Protein AF-A0A959NCG3-F1 (afdb_monomer_lite)

Secondary structure (DSSP, 8-state):
-PPPP--EEEEEEEEEEETTEEE-GGGT--TTSSEEE-TTSSSEEE----BS-HHHHHHHHHHHHHHHHHH-TTEEEE-BSEETTEE--EEEEESS---HHHHHHHIIIIIHHHHHHS-HHHHHHHHHHTTT-TT-EEEETTEEEE--S-B-TT-HHHHHHHHHHHHHHHHHHHHTTS-TT-

Structure (mmCIF, N/CA/C/O backbone):
data_AF-A0A959NCG3-F1
#
_entry.id   AF-A0A959NCG3-F1
#
loop_
_atom_site.group_PDB
_atom_site.id
_atom_site.type_symbol
_atom_site.label_atom_id
_atom_site.label_alt_id
_atom_site.label_comp_id
_atom_site.label_asym_id
_atom_site.label_entity_id
_atom_site.label_seq_id
_atom_site.pdbx_PDB_ins_code
_atom_site.Cartn_x
_atom_site.Cartn_y
_atom_site.Cartn_z
_atom_site.occupancy
_atom_site.B_iso_or_equiv
_atom_site.auth_seq_id
_atom_site.auth_comp_id
_atom_site.auth_asym_id
_atom_site.auth_atom_id
_atom_site.pdbx_PDB_model_num
ATOM 1 N N . MET A 1 1 ? -28.090 7.460 13.563 1.00 36.34 1 MET A N 1
ATOM 2 C CA . MET A 1 1 ? -27.467 7.570 12.225 1.00 36.34 1 MET A CA 1
ATOM 3 C C . MET A 1 1 ? -27.232 6.154 11.746 1.00 36.34 1 MET A C 1
ATOM 5 O O . MET A 1 1 ? -26.726 5.377 12.543 1.00 36.34 1 MET A O 1
ATOM 9 N N . ALA A 1 2 ? -27.642 5.792 10.527 1.00 32.56 2 ALA A N 1
ATOM 10 C CA . ALA A 1 2 ? -27.179 4.531 9.948 1.00 32.56 2 ALA A CA 1
ATOM 11 C C . ALA A 1 2 ? -25.641 4.552 9.960 1.00 32.56 2 ALA A C 1
ATOM 13 O O . ALA A 1 2 ? -25.085 5.623 9.682 1.00 32.56 2 ALA A O 1
ATOM 14 N N . PRO A 1 3 ? -24.951 3.459 10.326 1.00 46.81 3 PRO A N 1
ATOM 15 C CA . PRO A 1 3 ? -23.505 3.425 10.185 1.00 46.81 3 PRO A CA 1
ATOM 16 C C . PRO A 1 3 ? -23.195 3.765 8.727 1.00 46.81 3 PRO A C 1
ATOM 18 O O . PRO A 1 3 ? -23.752 3.156 7.812 1.00 46.81 3 PRO A O 1
ATOM 21 N N . SER A 1 4 ? -22.390 4.804 8.498 1.00 57.88 4 SER A N 1
ATOM 22 C CA . SER A 1 4 ? -21.859 5.063 7.163 1.00 57.88 4 SER A CA 1
ATOM 23 C C . SER A 1 4 ? -21.210 3.770 6.682 1.00 57.88 4 SER A C 1
ATOM 25 O O . SER A 1 4 ? -20.379 3.225 7.410 1.00 57.88 4 SER A O 1
ATOM 27 N N . LEU A 1 5 ? -21.620 3.266 5.516 1.00 83.12 5 LEU A N 1
ATOM 28 C CA . LEU A 1 5 ? -21.109 2.011 4.965 1.00 83.12 5 LEU A CA 1
ATOM 29 C C . LEU A 1 5 ? -19.573 2.026 5.006 1.00 83.12 5 LEU A C 1
ATOM 31 O O . 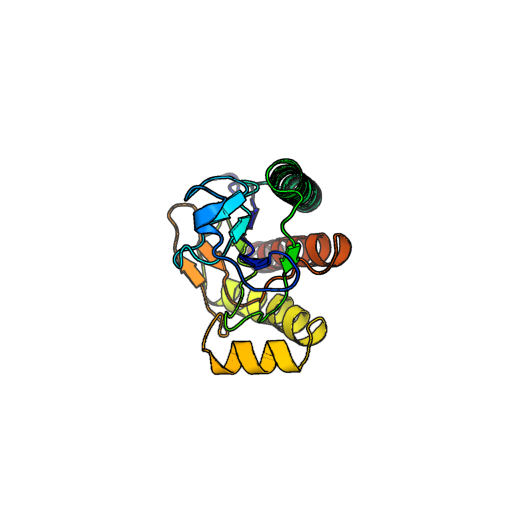LEU A 1 5 ? -18.941 2.934 4.461 1.00 83.12 5 LEU A O 1
ATOM 35 N N . LEU A 1 6 ? -18.982 1.060 5.721 1.00 93.69 6 LEU A N 1
ATOM 36 C CA . LEU A 1 6 ? -17.532 0.939 5.850 1.00 93.69 6 LEU A CA 1
ATOM 37 C C . LEU A 1 6 ? -16.946 0.621 4.476 1.00 93.69 6 LEU A C 1
ATOM 39 O O . LEU A 1 6 ? -17.142 -0.474 3.941 1.00 93.69 6 LEU A O 1
ATOM 43 N N . THR A 1 7 ? -16.191 1.571 3.939 1.00 97.19 7 THR A N 1
ATOM 44 C CA . THR A 1 7 ? -15.470 1.431 2.678 1.00 97.19 7 THR A CA 1
ATOM 45 C C . THR A 1 7 ? -13.971 1.419 2.920 1.00 97.19 7 THR A C 1
ATOM 47 O O . THR A 1 7 ? -13.450 2.081 3.824 1.00 97.19 7 THR A O 1
ATOM 50 N N . LEU A 1 8 ? -13.289 0.655 2.075 1.00 98.44 8 LEU A N 1
ATOM 51 C CA . LEU A 1 8 ? -11.847 0.635 1.949 1.00 98.44 8 LEU A CA 1
ATOM 52 C C . LEU A 1 8 ? -11.439 1.241 0.607 1.00 98.44 8 LEU A C 1
ATOM 54 O O . LEU A 1 8 ? -12.088 1.020 -0.416 1.00 98.44 8 LEU A O 1
ATOM 58 N N . GLY A 1 9 ? -10.337 1.973 0.617 1.00 98.31 9 GLY A N 1
ATOM 59 C CA . GLY A 1 9 ? -9.504 2.237 -0.549 1.00 98.31 9 GLY A CA 1
ATOM 60 C C . GLY A 1 9 ? -8.080 1.806 -0.249 1.00 98.31 9 GLY A C 1
ATOM 61 O O . GLY A 1 9 ? -7.769 1.383 0.863 1.00 98.31 9 GLY A O 1
ATOM 62 N N . CYS A 1 10 ? -7.194 1.945 -1.218 1.00 98.25 10 CYS A N 1
ATOM 63 C CA . CYS A 1 10 ? -5.772 1.742 -0.997 1.00 98.25 10 CYS A CA 1
ATOM 64 C C . CYS A 1 10 ? -4.961 2.524 -2.020 1.00 98.25 10 CYS A C 1
ATOM 66 O O . CYS A 1 10 ? -5.487 2.910 -3.066 1.00 98.25 10 CYS A O 1
ATOM 68 N N . ASP A 1 11 ? -3.695 2.703 -1.702 1.00 97.50 11 ASP A N 1
ATOM 69 C CA . ASP A 1 11 ? -2.700 3.357 -2.530 1.00 97.50 11 ASP A CA 1
ATOM 70 C C . ASP A 1 11 ? -1.340 2.632 -2.467 1.00 97.50 11 ASP A C 1
ATOM 72 O O . ASP A 1 11 ? -0.325 3.227 -2.115 1.00 97.50 11 ASP A O 1
ATOM 76 N N . PRO A 1 12 ? -1.282 1.316 -2.773 1.00 97.69 12 PRO A N 1
ATOM 77 C CA . PRO A 1 12 ? -0.028 0.587 -2.721 1.00 97.69 12 PRO A CA 1
ATOM 78 C C . PRO A 1 12 ? 0.958 1.118 -3.762 1.00 97.69 12 PRO A C 1
ATOM 80 O O . PRO A 1 12 ? 0.628 1.335 -4.935 1.00 97.69 12 PRO A O 1
ATOM 83 N N . GLU A 1 13 ? 2.184 1.285 -3.298 1.00 98.00 13 GLU A N 1
ATOM 84 C CA . GLU A 1 13 ? 3.310 1.809 -4.044 1.00 98.00 13 GLU A CA 1
ATOM 85 C C . GLU A 1 13 ? 4.049 0.683 -4.787 1.00 98.00 13 GLU A C 1
ATOM 87 O O . GLU A 1 13 ? 4.036 -0.491 -4.383 1.00 98.00 13 GLU A O 1
ATOM 92 N N . LEU A 1 14 ? 4.703 1.056 -5.888 1.00 97.94 14 LEU A N 1
ATOM 93 C CA . LEU A 1 14 ? 5.470 0.187 -6.772 1.00 97.94 14 LEU A CA 1
ATOM 94 C C . LEU A 1 14 ? 6.694 0.931 -7.313 1.00 97.94 14 LEU A C 1
ATOM 96 O O . LEU A 1 14 ? 6.596 2.062 -7.794 1.00 97.94 14 LEU A O 1
ATOM 100 N N . VAL A 1 15 ? 7.844 0.265 -7.318 1.00 98.12 15 VAL A N 1
ATOM 101 C CA . VAL A 1 15 ? 9.013 0.727 -8.075 1.00 98.12 15 VAL A CA 1
ATOM 102 C C . VAL A 1 15 ? 8.876 0.290 -9.530 1.00 98.12 15 VAL A C 1
ATOM 104 O O . VAL A 1 15 ? 8.511 -0.851 -9.805 1.00 98.12 15 VAL A O 1
ATOM 107 N N . CYS A 1 16 ? 9.207 1.177 -10.465 1.00 98.38 16 CYS A N 1
ATOM 108 C CA . CYS A 1 16 ? 9.282 0.843 -11.883 1.00 98.38 16 CYS A CA 1
ATOM 109 C C . CYS A 1 16 ? 10.715 0.463 -12.270 1.00 98.38 16 CYS A C 1
ATOM 111 O O . CYS A 1 16 ? 11.680 1.135 -11.888 1.00 98.38 16 CYS A O 1
ATOM 113 N N . ARG A 1 17 ? 10.860 -0.579 -13.090 1.00 98.44 17 ARG A N 1
ATOM 114 C CA . ARG A 1 17 ? 12.106 -0.873 -13.804 1.00 98.44 17 ARG A CA 1
ATOM 115 C C . ARG A 1 17 ? 11.881 -0.932 -15.305 1.00 98.44 17 ARG A C 1
ATOM 117 O O . ARG A 1 17 ? 10.819 -1.329 -15.764 1.00 98.44 17 ARG A O 1
ATOM 124 N N . LEU A 1 18 ? 12.917 -0.580 -16.053 1.00 98.25 18 LEU A N 1
ATOM 125 C CA . LEU A 1 18 ? 13.026 -0.797 -17.488 1.00 98.25 18 LEU A CA 1
ATOM 126 C C . LEU A 1 18 ? 14.296 -1.611 -17.743 1.00 98.25 18 LEU A C 1
ATOM 128 O O . LEU A 1 18 ? 15.398 -1.172 -17.405 1.00 98.25 18 LEU A O 1
ATOM 132 N N . ASN A 1 19 ? 14.154 -2.797 -18.339 1.00 96.75 19 ASN A N 1
ATOM 133 C CA . ASN A 1 19 ? 15.260 -3.736 -18.568 1.00 96.75 19 ASN A CA 1
ATOM 134 C C . ASN A 1 19 ? 16.036 -4.069 -17.276 1.00 96.75 19 ASN A C 1
ATOM 136 O O . ASN A 1 19 ? 17.270 -3.997 -17.237 1.00 96.75 19 ASN A O 1
ATOM 140 N N . GLY A 1 20 ? 15.312 -4.373 -16.195 1.00 97.12 20 GLY A N 1
ATOM 141 C CA . GLY A 1 20 ? 15.880 -4.722 -14.892 1.00 97.12 20 GLY A CA 1
ATOM 142 C C . GLY A 1 20 ? 16.576 -3.581 -14.143 1.00 97.12 20 GLY A C 1
ATOM 143 O O . GLY A 1 20 ? 17.253 -3.840 -13.149 1.00 97.12 20 GLY A O 1
ATOM 144 N N . ARG A 1 21 ? 16.447 -2.326 -14.594 1.00 97.62 21 ARG A N 1
ATOM 145 C CA . ARG A 1 21 ? 17.025 -1.145 -13.933 1.00 97.62 21 ARG A CA 1
ATOM 146 C C . ARG A 1 21 ? 15.943 -0.175 -13.505 1.00 97.62 21 ARG A C 1
ATOM 148 O O . ARG A 1 21 ? 15.002 0.036 -14.259 1.00 97.62 21 ARG A O 1
ATOM 155 N N . PHE A 1 22 ? 16.123 0.447 -12.345 1.00 98.25 22 PHE A N 1
ATOM 156 C CA . PHE A 1 22 ? 15.264 1.528 -11.870 1.00 98.25 22 PHE A CA 1
ATOM 157 C C . PHE A 1 22 ? 15.001 2.587 -12.951 1.00 98.25 22 PHE A C 1
ATOM 159 O O . PHE A 1 22 ? 15.926 3.024 -13.642 1.00 98.25 22 PHE A O 1
ATOM 166 N N . THR A 1 23 ? 13.744 3.011 -13.051 1.00 98.06 23 THR A N 1
ATOM 167 C CA . THR A 1 23 ? 13.314 4.158 -13.849 1.00 98.06 23 THR A CA 1
ATOM 168 C C . THR A 1 23 ? 12.259 4.952 -13.081 1.00 98.06 23 THR A C 1
ATOM 170 O O . THR A 1 23 ? 11.506 4.382 -12.288 1.00 98.06 23 THR A O 1
ATOM 173 N N . SER A 1 24 ? 12.207 6.267 -13.290 1.00 97.75 24 SER A N 1
ATOM 174 C CA . SER A 1 24 ? 11.284 7.134 -12.556 1.00 97.75 24 SER A CA 1
ATOM 175 C C . SER A 1 24 ? 9.854 6.933 -13.046 1.00 97.75 24 SER A C 1
ATOM 177 O O . SER A 1 24 ? 9.585 7.041 -14.241 1.00 97.75 24 SER A O 1
ATOM 179 N N . ALA A 1 25 ? 8.904 6.695 -12.139 1.00 97.69 25 ALA A N 1
ATOM 180 C CA . ALA A 1 25 ? 7.495 6.556 -12.510 1.00 97.69 25 ALA A CA 1
ATOM 181 C C . ALA A 1 25 ? 6.925 7.813 -13.203 1.00 97.69 25 ALA A C 1
ATOM 183 O O . ALA A 1 25 ? 6.061 7.692 -14.077 1.00 97.69 25 ALA A O 1
ATOM 184 N N . SER A 1 26 ? 7.429 9.005 -12.863 1.00 97.50 26 SER A N 1
ATOM 185 C CA . SER A 1 26 ? 7.024 10.290 -13.455 1.00 97.50 26 SER A CA 1
ATOM 186 C C . SER A 1 26 ? 7.291 10.420 -14.954 1.00 97.50 26 SER A C 1
ATOM 188 O O . SER A 1 26 ? 6.628 11.222 -15.613 1.00 97.50 26 SER A O 1
ATOM 190 N N . ASP A 1 27 ? 8.194 9.611 -15.510 1.00 97.50 27 ASP A N 1
ATOM 191 C CA . ASP A 1 27 ? 8.454 9.582 -16.951 1.00 97.50 27 ASP A CA 1
ATOM 192 C C . ASP A 1 27 ? 7.308 8.899 -17.730 1.00 97.50 27 ASP A C 1
ATOM 194 O O . ASP A 1 27 ? 7.172 9.087 -18.940 1.00 97.50 27 ASP A O 1
ATOM 198 N N . TYR A 1 28 ? 6.444 8.145 -17.036 1.00 97.62 28 TYR A N 1
ATOM 199 C CA . TYR A 1 28 ? 5.434 7.265 -17.638 1.00 97.62 28 TYR A CA 1
ATOM 200 C C . TYR A 1 28 ? 4.003 7.578 -17.191 1.00 97.62 28 TYR A C 1
ATOM 202 O O . TYR A 1 28 ? 3.056 7.439 -17.977 1.00 97.62 28 TYR A O 1
ATOM 210 N N . PHE A 1 29 ? 3.817 8.003 -15.941 1.00 97.31 29 PHE A N 1
ATOM 211 C CA . PHE A 1 29 ? 2.500 8.216 -15.342 1.00 97.31 29 PHE A CA 1
ATOM 212 C C . PHE A 1 29 ? 2.299 9.659 -14.891 1.00 97.31 29 PHE A C 1
ATOM 214 O O . PHE A 1 29 ? 3.233 10.386 -14.567 1.00 97.31 29 PHE A O 1
ATOM 221 N N . ARG A 1 30 ? 1.034 10.088 -14.864 1.00 95.44 30 ARG A N 1
ATOM 222 C CA . ARG A 1 30 ? 0.665 11.416 -14.367 1.00 95.44 30 ARG A CA 1
ATOM 223 C C . ARG A 1 30 ? 0.391 11.351 -12.859 1.00 95.44 30 ARG A C 1
ATOM 225 O O . ARG A 1 30 ? -0.095 10.333 -12.367 1.00 95.44 30 ARG A O 1
ATOM 232 N N . PRO A 1 31 ? 0.613 12.441 -12.111 1.00 94.44 31 PRO A N 1
ATOM 233 C CA . PRO A 1 31 ? 0.164 12.513 -10.726 1.00 94.44 31 PRO A CA 1
ATOM 234 C C . PRO A 1 31 ? -1.350 12.274 -10.615 1.00 94.44 31 PRO A C 1
ATOM 236 O O . PRO A 1 31 ? -2.118 12.714 -11.475 1.00 94.44 31 PRO A O 1
ATOM 239 N N . LYS A 1 32 ? -1.790 11.643 -9.519 1.00 90.88 32 LYS A N 1
ATOM 240 C CA . LYS A 1 32 ? -3.211 11.463 -9.149 1.00 90.88 32 LYS A CA 1
ATOM 241 C C . LYS A 1 32 ? -4.080 10.654 -10.134 1.00 90.88 32 LYS A C 1
ATOM 243 O O . LYS A 1 32 ? -5.302 10.666 -9.990 1.00 90.88 32 LYS A O 1
ATOM 248 N N . SER A 1 33 ? -3.508 9.953 -11.116 1.00 94.56 33 SER A N 1
ATOM 249 C CA . SER A 1 33 ? -4.246 8.966 -11.922 1.00 94.56 33 SER A CA 1
ATOM 250 C C . SER A 1 33 ? -4.386 7.623 -11.203 1.00 94.56 33 SER A C 1
ATOM 252 O O . SER A 1 33 ? -3.718 7.377 -10.201 1.00 94.56 33 SER A O 1
ATOM 254 N N . SER A 1 34 ? -5.250 6.744 -11.728 1.00 95.50 34 SER A N 1
ATOM 255 C CA . SER A 1 34 ? -5.446 5.392 -11.189 1.00 95.50 34 SER A CA 1
ATOM 256 C C . SER A 1 34 ? -4.144 4.597 -11.129 1.00 95.50 34 SER A C 1
ATOM 258 O O . SER A 1 34 ? -3.847 4.037 -10.092 1.00 95.50 34 SER A O 1
ATOM 260 N N . MET A 1 35 ? -3.338 4.596 -12.191 1.00 97.50 35 MET A N 1
ATOM 261 C CA . MET A 1 35 ? -1.913 4.259 -12.106 1.00 97.50 35 MET A CA 1
ATOM 262 C C . MET A 1 35 ? -1.166 5.588 -12.135 1.00 97.50 35 MET A C 1
ATOM 264 O O . MET A 1 35 ? -1.146 6.240 -13.183 1.00 97.50 35 MET A O 1
ATOM 268 N N . GLY A 1 36 ? -0.709 6.068 -10.983 1.00 96.56 36 GLY A N 1
ATOM 269 C CA . GLY A 1 36 ? -0.173 7.421 -10.826 1.00 96.56 36 GLY A CA 1
ATOM 270 C C . GLY A 1 36 ? 1.140 7.436 -10.062 1.00 96.56 36 GLY A C 1
ATOM 271 O O . GLY A 1 36 ? 1.846 6.437 -10.037 1.00 96.56 36 GLY A O 1
ATOM 272 N N . LEU A 1 37 ? 1.450 8.570 -9.438 1.00 95.88 37 LEU A N 1
ATOM 273 C CA . LEU A 1 37 ? 2.686 8.778 -8.678 1.00 95.88 37 LEU A CA 1
ATOM 274 C C . LEU A 1 37 ? 2.385 8.952 -7.192 1.00 95.88 37 LEU A C 1
ATOM 276 O O . LEU A 1 37 ? 1.386 9.606 -6.882 1.00 95.88 37 LEU A O 1
ATOM 280 N N . ASP A 1 38 ? 3.221 8.412 -6.311 1.00 91.81 38 ASP A N 1
ATOM 281 C CA . ASP A 1 38 ? 3.266 8.807 -4.893 1.00 91.81 38 ASP A CA 1
ATOM 282 C C . ASP A 1 38 ? 3.937 10.197 -4.748 1.00 91.81 38 ASP A C 1
ATOM 284 O O . ASP A 1 38 ? 4.402 10.788 -5.725 1.00 91.81 38 ASP A O 1
ATOM 288 N N . GLY A 1 39 ? 3.996 10.758 -3.540 1.00 86.44 39 GLY A N 1
ATOM 289 C CA . GLY A 1 39 ? 4.567 12.072 -3.237 1.00 86.44 39 GLY A CA 1
ATOM 290 C C . GLY A 1 39 ? 6.055 12.253 -3.565 1.00 86.44 39 GLY A C 1
ATOM 291 O O . GLY A 1 39 ? 6.536 13.382 -3.499 1.00 86.44 39 GLY A O 1
ATOM 292 N N . ASN A 1 40 ? 6.785 11.187 -3.913 1.00 83.44 40 ASN A N 1
ATOM 293 C CA . ASN A 1 40 ? 8.186 11.239 -4.356 1.00 83.44 40 ASN A CA 1
ATOM 294 C C . ASN A 1 40 ? 8.340 11.319 -5.894 1.00 83.44 40 ASN A C 1
ATOM 296 O O . ASN A 1 40 ? 9.463 11.386 -6.384 1.00 83.44 40 ASN A O 1
ATOM 300 N N . ASP A 1 41 ? 7.254 11.285 -6.679 1.00 89.31 41 ASP A N 1
ATOM 301 C CA . ASP A 1 41 ? 7.206 11.272 -8.162 1.00 89.31 41 ASP A CA 1
ATOM 302 C C . ASP A 1 41 ? 7.964 10.112 -8.864 1.00 89.31 41 ASP A C 1
ATOM 304 O O . ASP A 1 41 ? 7.612 9.704 -9.967 1.00 89.31 41 ASP A O 1
ATOM 308 N N . SER A 1 42 ? 8.966 9.524 -8.211 1.00 95.06 42 SER A N 1
ATOM 309 C CA . SER A 1 42 ? 9.790 8.398 -8.653 1.00 95.06 42 SER A CA 1
ATOM 310 C C . SER A 1 42 ? 9.076 7.054 -8.516 1.00 95.06 42 SER A C 1
ATOM 312 O O . SER A 1 42 ? 9.462 6.081 -9.159 1.00 95.06 42 SER A O 1
ATOM 314 N N . ILE A 1 43 ? 8.050 7.002 -7.668 1.00 97.56 43 ILE A N 1
ATOM 315 C CA . ILE A 1 43 ? 7.350 5.789 -7.249 1.00 97.56 43 ILE A CA 1
ATOM 316 C C . ILE A 1 43 ? 5.947 5.796 -7.834 1.00 97.56 43 ILE A C 1
ATOM 318 O O . ILE A 1 43 ? 5.233 6.798 -7.738 1.00 97.56 43 ILE A O 1
ATOM 322 N N . ALA A 1 44 ? 5.565 4.684 -8.458 1.00 98.06 44 ALA A N 1
ATOM 323 C CA . ALA A 1 44 ? 4.216 4.499 -8.956 1.00 98.06 44 ALA A CA 1
ATOM 324 C C . ALA A 1 44 ? 3.278 4.145 -7.797 1.00 98.06 44 ALA A C 1
ATOM 326 O O . ALA A 1 44 ? 3.674 3.475 -6.851 1.00 98.06 44 ALA A O 1
ATOM 327 N N . GLU A 1 45 ? 2.022 4.567 -7.884 1.00 97.56 45 GLU A N 1
ATOM 328 C CA . GLU A 1 45 ? 1.012 4.331 -6.851 1.00 97.56 45 GLU A CA 1
ATOM 329 C C . GLU A 1 45 ? -0.326 3.954 -7.496 1.00 97.56 45 GLU A C 1
ATOM 331 O O . GLU A 1 45 ? -0.819 4.650 -8.396 1.00 97.56 45 GLU A O 1
ATOM 336 N N . ILE A 1 46 ? -0.916 2.850 -7.033 1.00 98.06 46 ILE A N 1
ATOM 337 C CA . ILE A 1 46 ? -2.184 2.310 -7.543 1.00 98.06 46 ILE A CA 1
ATOM 338 C C . ILE A 1 46 ? -3.363 2.888 -6.772 1.00 98.06 46 ILE A C 1
ATOM 340 O O . ILE A 1 46 ? -3.506 2.655 -5.587 1.00 98.06 46 ILE A O 1
ATOM 344 N N . ARG A 1 47 ? -4.301 3.530 -7.463 1.00 97.88 47 ARG A N 1
ATOM 345 C CA . ARG A 1 47 ? -5.503 4.158 -6.902 1.00 97.88 47 ARG A CA 1
ATOM 346 C C . ARG A 1 47 ? -6.767 3.549 -7.528 1.00 97.88 47 ARG A C 1
ATOM 348 O O . ARG A 1 47 ? -7.324 4.112 -8.475 1.00 97.88 47 ARG A O 1
ATOM 355 N N . PRO A 1 48 ? -7.252 2.402 -7.017 1.00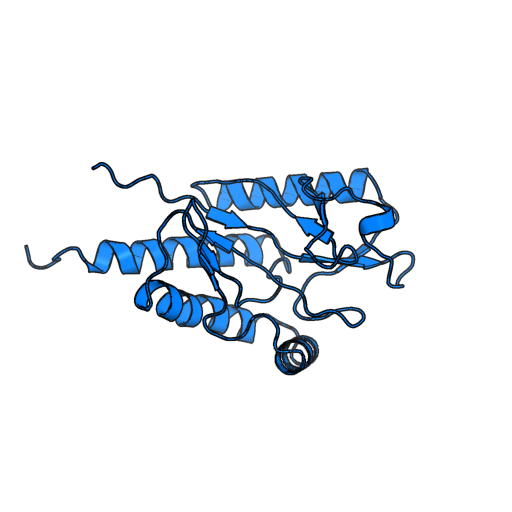 97.62 48 PRO A N 1
ATOM 356 C CA . PRO A 1 48 ? -8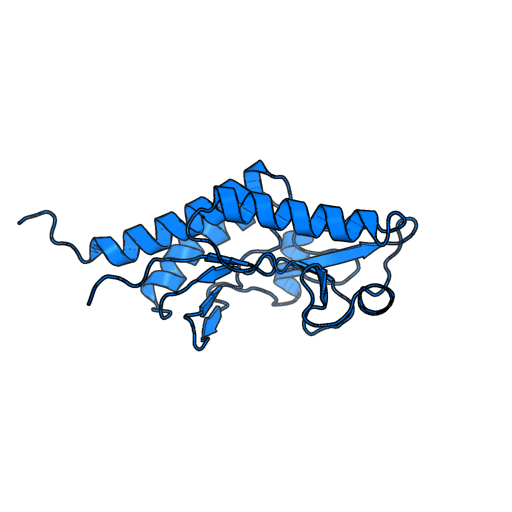.430 1.697 -7.535 1.00 97.62 48 PRO A CA 1
ATOM 357 C C . PRO A 1 48 ? -9.765 2.365 -7.155 1.00 97.62 48 PRO A C 1
ATOM 359 O O . PRO A 1 48 ? -10.829 1.919 -7.586 1.00 97.62 48 PRO A O 1
ATOM 362 N N . GLY A 1 49 ? -9.735 3.421 -6.338 1.00 96.38 49 GLY A N 1
ATOM 363 C CA . GLY A 1 49 ? -10.921 4.032 -5.742 1.00 96.38 49 GLY A CA 1
ATOM 364 C C . GLY A 1 49 ? -11.373 3.305 -4.473 1.00 96.38 49 GLY A C 1
ATOM 365 O O . GLY A 1 49 ? -10.591 2.609 -3.830 1.00 96.38 49 GLY A O 1
ATOM 366 N N . LEU A 1 50 ? -12.639 3.497 -4.098 1.00 96.19 50 LEU A N 1
ATOM 367 C CA . LEU A 1 50 ? -13.221 2.943 -2.872 1.00 96.19 50 LEU A CA 1
ATOM 368 C C . LEU A 1 50 ? -14.127 1.741 -3.170 1.00 96.19 50 LEU A C 1
ATOM 370 O O . LEU A 1 50 ? -14.697 1.618 -4.262 1.00 96.19 50 LEU A O 1
ATOM 374 N N . SER A 1 51 ? -14.279 0.859 -2.189 1.00 97.56 51 SER A N 1
ATOM 375 C CA . SER A 1 51 ? -15.181 -0.290 -2.231 1.00 97.56 51 SER A CA 1
ATOM 376 C C . SER A 1 51 ? -15.598 -0.713 -0.828 1.00 97.56 51 SER A C 1
ATOM 378 O O . SER A 1 51 ? -14.804 -0.657 0.106 1.00 97.56 51 SER A O 1
ATOM 380 N N . GLU A 1 52 ? -16.818 -1.212 -0.679 1.00 96.31 52 GLU A N 1
ATOM 381 C CA . GLU A 1 52 ? -17.224 -1.927 0.534 1.00 96.31 52 GLU A CA 1
ATOM 382 C C . GLU A 1 52 ? -16.690 -3.363 0.529 1.00 96.31 52 GLU A C 1
ATOM 384 O O . GLU A 1 52 ? -16.392 -3.925 1.578 1.00 96.31 52 GLU A O 1
ATOM 389 N N . SER A 1 53 ? -16.559 -3.980 -0.643 1.00 97.06 53 SER A N 1
ATOM 390 C CA . SER A 1 53 ? -16.132 -5.369 -0.802 1.00 97.06 53 SER A CA 1
ATOM 391 C C . SER A 1 53 ? -14.614 -5.447 -1.017 1.00 97.06 53 SER A C 1
ATOM 393 O O . SER A 1 53 ? -14.123 -4.878 -2.000 1.00 97.06 53 SER A O 1
ATOM 395 N N . PRO A 1 54 ? -13.859 -6.166 -0.157 1.00 98.06 54 PRO A N 1
ATOM 396 C CA . PRO A 1 54 ? -12.442 -6.456 -0.391 1.00 98.06 54 PRO A CA 1
ATOM 397 C C . PRO A 1 54 ? -12.193 -7.213 -1.703 1.00 98.06 54 PRO A C 1
ATOM 399 O O . PRO A 1 54 ? -11.175 -6.988 -2.357 1.00 98.06 54 PRO A O 1
ATOM 402 N N . ILE A 1 55 ? -13.138 -8.067 -2.120 1.00 98.25 55 ILE A N 1
ATOM 403 C CA . ILE A 1 55 ? -13.084 -8.786 -3.403 1.00 98.25 55 ILE A CA 1
ATOM 404 C C . ILE A 1 55 ? -13.133 -7.783 -4.558 1.00 98.25 55 ILE A C 1
ATOM 406 O O . ILE A 1 55 ? -12.260 -7.798 -5.425 1.00 98.25 55 ILE A O 1
ATOM 410 N N . ASP A 1 56 ? -14.101 -6.865 -4.536 1.00 98.44 56 ASP A N 1
ATOM 411 C CA . ASP A 1 56 ? -14.259 -5.871 -5.603 1.00 98.44 56 ASP A CA 1
ATOM 412 C C . ASP A 1 56 ? -13.088 -4.886 -5.620 1.00 98.44 56 ASP A C 1
ATOM 414 O O . ASP A 1 56 ? -12.635 -4.479 -6.688 1.00 98.44 56 ASP A O 1
ATOM 418 N N . LEU A 1 57 ? -12.556 -4.520 -4.447 1.00 98.56 57 LEU A N 1
ATOM 419 C CA . LEU A 1 57 ? -11.358 -3.686 -4.357 1.00 98.56 57 LEU A CA 1
ATOM 420 C C . LEU A 1 57 ? -10.153 -4.392 -4.988 1.00 98.56 57 LEU A C 1
ATOM 422 O O . LEU A 1 57 ? -9.440 -3.786 -5.782 1.00 98.56 57 LEU A O 1
ATOM 426 N N . THR A 1 58 ? -9.977 -5.687 -4.713 1.00 98.56 58 THR A N 1
ATOM 427 C CA . THR A 1 58 ? -8.918 -6.508 -5.322 1.00 98.56 58 THR A CA 1
ATOM 428 C C . THR A 1 58 ? -9.076 -6.590 -6.843 1.00 98.56 58 THR A C 1
ATOM 430 O O . THR A 1 58 ? -8.096 -6.453 -7.576 1.00 98.56 58 THR A O 1
ATOM 433 N N . ALA A 1 59 ? -10.305 -6.746 -7.344 1.00 98.44 59 ALA A N 1
ATOM 434 C CA . ALA A 1 59 ? -10.578 -6.729 -8.780 1.00 98.44 59 ALA A CA 1
ATOM 435 C C . ALA A 1 59 ? -10.234 -5.372 -9.420 1.00 98.44 59 ALA A C 1
ATOM 437 O O . ALA A 1 59 ? -9.614 -5.333 -10.481 1.00 98.44 59 ALA A O 1
ATOM 438 N N . LYS A 1 60 ? -10.557 -4.256 -8.753 1.00 98.56 60 LYS A N 1
ATOM 439 C CA . LYS A 1 60 ? -10.194 -2.909 -9.222 1.00 98.56 60 LYS A CA 1
ATOM 440 C C . LYS A 1 60 ? -8.680 -2.690 -9.237 1.00 98.56 60 LYS A C 1
ATOM 442 O O . LYS A 1 60 ? -8.176 -2.115 -10.197 1.00 98.56 60 LYS A O 1
ATOM 447 N N . ILE A 1 61 ? -7.946 -3.174 -8.230 1.00 98.69 61 ILE A N 1
ATOM 448 C CA . ILE A 1 61 ? -6.469 -3.145 -8.217 1.00 98.69 61 ILE A CA 1
ATOM 449 C C . ILE A 1 61 ? -5.918 -3.861 -9.451 1.00 98.69 61 ILE A C 1
ATOM 451 O O . ILE A 1 61 ? -5.071 -3.309 -10.152 1.00 98.69 61 ILE A O 1
ATOM 455 N N . LYS A 1 62 ? -6.438 -5.058 -9.754 1.00 98.38 62 LYS A N 1
ATOM 456 C CA . LYS A 1 62 ? -6.055 -5.807 -10.956 1.00 98.38 62 LYS A CA 1
ATOM 457 C C . LYS A 1 62 ? -6.284 -4.985 -12.227 1.00 98.38 62 LYS A C 1
ATOM 459 O O . LYS A 1 62 ? -5.377 -4.902 -13.044 1.00 98.38 62 LYS A O 1
ATOM 464 N N . THR A 1 63 ? -7.431 -4.320 -12.365 1.00 98.44 63 THR A N 1
ATOM 465 C CA . THR A 1 63 ? -7.704 -3.447 -13.521 1.00 98.44 63 THR A CA 1
ATOM 466 C C . THR A 1 63 ? -6.697 -2.299 -13.646 1.00 98.44 63 THR A C 1
ATOM 468 O O . THR A 1 63 ? -6.286 -1.967 -14.755 1.00 98.44 63 THR A O 1
ATOM 471 N N . VAL A 1 64 ? -6.267 -1.696 -12.532 1.00 98.62 64 VAL A N 1
ATOM 472 C CA . VAL A 1 64 ? -5.243 -0.637 -12.559 1.00 98.62 64 VAL A CA 1
ATOM 473 C C . VAL A 1 64 ? -3.883 -1.180 -13.003 1.00 98.62 64 VAL A C 1
ATOM 475 O O . VAL A 1 64 ? -3.219 -0.549 -13.826 1.00 98.62 64 VAL A O 1
ATOM 478 N N . LEU A 1 65 ? -3.482 -2.346 -12.493 1.00 98.19 65 LEU A N 1
ATOM 479 C CA . LEU A 1 65 ? -2.244 -3.022 -12.893 1.00 98.19 65 LEU A CA 1
ATOM 480 C C . LEU A 1 65 ? -2.254 -3.391 -14.383 1.00 98.19 65 LEU A C 1
ATOM 482 O O . LEU A 1 65 ? -1.278 -3.134 -15.084 1.00 98.19 65 LEU A O 1
ATOM 486 N N . GLU A 1 66 ? -3.368 -3.942 -14.874 1.00 98.06 66 GLU A N 1
ATOM 487 C CA . GLU A 1 66 ? -3.561 -4.268 -16.292 1.00 98.06 66 GLU A CA 1
ATOM 488 C C . GLU A 1 66 ? -3.447 -3.017 -17.162 1.00 98.06 66 GLU A C 1
ATOM 490 O O . GLU A 1 66 ? -2.683 -3.015 -18.121 1.00 98.06 66 GLU A O 1
ATOM 495 N N . TYR A 1 67 ? -4.096 -1.917 -16.771 1.00 97.94 67 TYR A N 1
ATOM 496 C CA . TYR A 1 67 ? -3.955 -0.632 -17.456 1.00 97.94 67 TYR A CA 1
ATOM 497 C C . TYR A 1 67 ? -2.500 -0.137 -17.487 1.00 97.94 67 TYR A C 1
ATOM 499 O O . TYR A 1 67 ? -2.031 0.331 -18.525 1.00 97.94 67 TYR A O 1
ATOM 507 N N . GLY A 1 68 ? -1.775 -0.229 -16.366 1.00 97.56 68 GLY A N 1
ATOM 508 C CA . GLY A 1 68 ? -0.365 0.162 -16.290 1.00 97.56 68 GLY A CA 1
ATOM 509 C C . GLY A 1 68 ? 0.507 -0.631 -17.266 1.00 97.56 68 GLY A C 1
ATOM 510 O O . GLY A 1 68 ? 1.267 -0.036 -18.028 1.00 97.56 68 GLY A O 1
ATOM 511 N N . ASN A 1 69 ? 0.328 -1.953 -17.292 1.00 97.38 69 ASN A N 1
ATOM 512 C CA . ASN A 1 69 ? 1.041 -2.864 -18.187 1.00 97.38 69 ASN A CA 1
ATOM 513 C C . ASN A 1 69 ? 0.646 -2.687 -19.663 1.00 97.38 69 ASN A C 1
ATOM 515 O O . ASN A 1 69 ? 1.490 -2.774 -20.543 1.00 97.38 69 ASN A O 1
ATOM 519 N N . GLU A 1 70 ? -0.625 -2.419 -19.966 1.00 97.94 70 GLU A N 1
ATOM 520 C CA . GLU A 1 70 ? -1.074 -2.135 -21.336 1.00 97.94 70 GLU A CA 1
ATOM 521 C C . GLU A 1 70 ? -0.503 -0.819 -21.874 1.00 97.94 70 GLU A C 1
ATOM 523 O O . GLU A 1 70 ? -0.216 -0.709 -23.067 1.00 97.94 70 GLU A O 1
ATOM 528 N N . LYS A 1 71 ? -0.363 0.196 -21.012 1.00 97.62 71 LYS A N 1
ATOM 529 C CA . LYS A 1 71 ? 0.179 1.503 -21.400 1.00 97.62 71 LYS A CA 1
ATOM 530 C C . LYS A 1 71 ? 1.683 1.482 -21.611 1.00 97.62 71 LYS A C 1
ATOM 532 O O . LYS A 1 71 ? 2.136 2.124 -22.554 1.00 97.62 71 LYS A O 1
ATOM 537 N N . HIS A 1 72 ? 2.403 0.772 -20.749 1.00 97.88 72 HIS A N 1
ATOM 538 C CA . HIS A 1 72 ? 3.863 0.701 -20.753 1.00 97.88 72 HIS A CA 1
ATOM 539 C C . HIS A 1 72 ? 4.310 -0.754 -20.552 1.00 97.88 72 HIS A C 1
ATOM 541 O O . HIS A 1 72 ? 4.756 -1.118 -19.461 1.00 97.88 72 HIS A O 1
ATOM 547 N N . PRO A 1 73 ? 4.142 -1.614 -21.575 1.00 97.94 73 PRO A N 1
ATOM 548 C CA . PRO A 1 73 ? 4.450 -3.046 -21.490 1.00 97.94 73 PRO A CA 1
ATOM 549 C C . PRO A 1 73 ? 5.943 -3.350 -21.319 1.00 97.94 73 PRO A C 1
ATOM 551 O O . PRO A 1 73 ? 6.313 -4.481 -21.017 1.00 97.94 73 PRO A O 1
ATOM 554 N N . GLU A 1 74 ? 6.810 -2.366 -21.542 1.00 97.94 74 GLU A N 1
ATOM 555 C CA . GLU A 1 74 ? 8.249 -2.451 -21.307 1.00 97.94 74 GLU A CA 1
ATOM 556 C C . GLU A 1 74 ? 8.642 -2.322 -19.829 1.00 97.94 74 GLU A C 1
ATOM 558 O O . GLU A 1 74 ? 9.797 -2.590 -19.486 1.00 97.94 74 GLU A O 1
ATOM 563 N N . LEU A 1 75 ? 7.719 -1.881 -18.968 1.00 98.38 75 LEU A N 1
ATOM 564 C CA . LEU A 1 75 ? 7.985 -1.680 -17.550 1.00 98.38 75 LEU A CA 1
ATOM 565 C C . LEU A 1 75 ? 7.763 -2.949 -16.733 1.00 98.38 75 LEU A C 1
ATOM 567 O O . LEU A 1 75 ? 6.797 -3.687 -16.907 1.00 98.38 75 LEU A O 1
ATOM 571 N N . GLU A 1 76 ? 8.630 -3.135 -15.747 1.00 98.25 76 GLU A N 1
ATOM 572 C CA . GLU A 1 76 ? 8.447 -4.082 -14.657 1.00 98.25 76 GLU A CA 1
ATOM 573 C C . GLU A 1 76 ? 7.988 -3.308 -13.414 1.00 98.25 76 GLU A C 1
ATOM 575 O O . GLU A 1 76 ? 8.623 -2.327 -13.016 1.00 98.25 76 GLU A O 1
ATOM 580 N N . PHE A 1 77 ? 6.913 -3.761 -12.770 1.00 97.69 77 PHE A N 1
ATOM 581 C CA . PHE A 1 77 ? 6.433 -3.193 -11.510 1.00 97.69 77 PHE A CA 1
ATOM 582 C C . PHE A 1 77 ? 6.881 -4.056 -10.332 1.00 97.69 77 PHE A C 1
ATOM 584 O O . PHE A 1 77 ? 6.563 -5.243 -10.264 1.00 97.69 77 PHE A O 1
ATOM 591 N N . ILE A 1 78 ? 7.611 -3.455 -9.397 1.00 97.25 78 ILE A N 1
ATOM 592 C CA . ILE A 1 78 ? 8.227 -4.135 -8.260 1.00 97.25 78 ILE A CA 1
ATOM 593 C C . ILE A 1 78 ? 7.513 -3.717 -6.973 1.00 97.25 78 ILE A C 1
ATOM 595 O O . ILE A 1 78 ? 7.555 -2.550 -6.581 1.00 97.25 78 ILE A O 1
ATOM 599 N N . SER A 1 79 ? 6.859 -4.680 -6.325 1.00 95.62 79 SER A N 1
ATOM 600 C CA . SER A 1 79 ? 6.228 -4.540 -5.008 1.00 95.62 79 SER A CA 1
ATOM 601 C C . SER A 1 79 ? 7.133 -5.075 -3.887 1.00 95.62 79 SER A C 1
ATOM 603 O O . SER A 1 79 ? 8.279 -5.471 -4.122 1.00 95.62 79 SER A O 1
ATOM 605 N N . GLY A 1 80 ? 6.617 -5.081 -2.656 1.00 94.06 80 GLY A N 1
ATOM 606 C CA . GLY A 1 80 ? 7.316 -5.517 -1.451 1.00 94.06 80 GLY A CA 1
ATOM 607 C C . GLY A 1 80 ? 7.611 -4.366 -0.494 1.00 94.06 80 GLY A C 1
ATOM 608 O O . GLY A 1 80 ? 6.889 -3.371 -0.427 1.00 94.06 80 GLY A O 1
ATOM 609 N N . HIS A 1 81 ? 8.671 -4.511 0.294 1.00 95.19 81 HIS A N 1
AT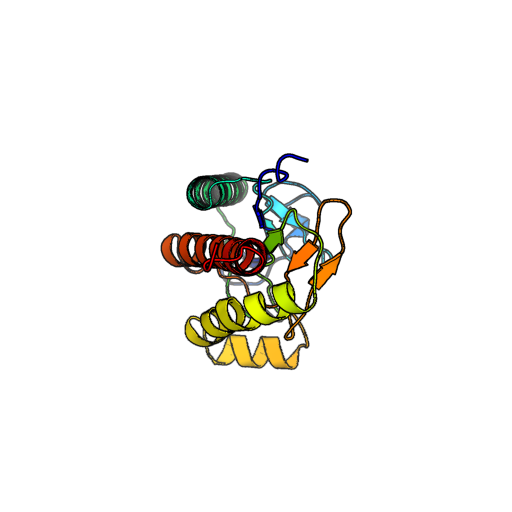OM 610 C CA . HIS A 1 81 ? 9.001 -3.570 1.369 1.00 95.19 81 HIS A CA 1
ATOM 611 C C . HIS A 1 81 ? 10.039 -2.534 0.951 1.00 95.19 81 HIS A C 1
ATOM 613 O O . HIS A 1 81 ? 10.029 -1.403 1.442 1.00 95.19 81 HIS A O 1
ATOM 619 N N . TYR A 1 82 ? 10.955 -2.930 0.073 1.00 96.44 82 TYR A N 1
ATOM 620 C CA . TYR A 1 82 ? 12.058 -2.090 -0.350 1.00 96.44 82 TYR A CA 1
ATOM 621 C C . TYR A 1 82 ? 12.594 -2.562 -1.699 1.00 96.44 82 TYR A C 1
ATOM 623 O O . TYR A 1 82 ? 12.919 -3.740 -1.859 1.00 96.44 82 TYR A O 1
ATOM 631 N N . ALA A 1 83 ? 12.740 -1.650 -2.654 1.00 96.38 83 ALA A N 1
ATOM 632 C CA . ALA A 1 83 ? 13.358 -1.940 -3.943 1.00 96.38 83 ALA A CA 1
ATOM 633 C C . ALA A 1 83 ? 14.101 -0.713 -4.476 1.00 96.38 83 ALA A C 1
ATOM 635 O O . ALA A 1 83 ? 13.674 0.418 -4.274 1.00 96.38 83 ALA A O 1
ATOM 636 N N . ASP A 1 84 ? 15.240 -0.943 -5.134 1.00 96.56 84 ASP A N 1
ATOM 637 C CA . ASP A 1 84 ? 16.014 0.088 -5.846 1.00 96.56 84 ASP A CA 1
ATOM 638 C C . ASP A 1 84 ? 16.333 1.357 -5.028 1.00 96.56 84 ASP A C 1
ATOM 640 O O . ASP A 1 84 ? 16.459 2.448 -5.573 1.00 96.56 84 ASP A O 1
ATOM 644 N N . GLY A 1 85 ? 16.494 1.220 -3.709 1.00 95.81 85 GLY A N 1
ATOM 645 C CA . GLY A 1 85 ? 16.799 2.347 -2.824 1.00 95.81 85 GLY A CA 1
ATOM 646 C C . GLY A 1 85 ? 15.581 2.970 -2.134 1.00 95.81 85 GLY A C 1
ATOM 647 O O . GLY A 1 85 ? 15.754 3.824 -1.263 1.00 95.81 85 GLY A O 1
ATOM 648 N N . TYR A 1 86 ? 14.369 2.525 -2.467 1.00 97.31 86 TYR A N 1
ATOM 649 C CA . TYR A 1 86 ? 13.121 3.112 -1.995 1.00 97.31 86 TYR A CA 1
ATOM 650 C C . TYR A 1 86 ? 12.373 2.170 -1.048 1.00 97.31 86 TYR A C 1
ATOM 652 O O . TYR A 1 86 ? 12.147 1.010 -1.404 1.00 97.31 86 TYR A O 1
ATOM 660 N N . PRO A 1 87 ? 11.963 2.642 0.144 1.00 96.88 87 PRO A N 1
ATOM 661 C CA . PRO A 1 87 ? 10.957 1.949 0.932 1.00 96.88 87 PRO A CA 1
ATOM 662 C C . PRO A 1 87 ? 9.587 2.111 0.269 1.00 96.88 87 PRO A C 1
ATOM 664 O O . PRO A 1 87 ? 9.276 3.185 -0.232 1.00 96.88 87 PRO A O 1
ATOM 667 N N . ILE A 1 88 ? 8.788 1.046 0.279 1.00 96.00 88 ILE A N 1
ATOM 668 C CA . ILE A 1 88 ? 7.505 0.986 -0.430 1.00 96.00 88 ILE A CA 1
ATOM 669 C C . ILE A 1 88 ? 6.378 0.695 0.573 1.00 96.00 88 ILE A C 1
ATOM 671 O O . ILE A 1 88 ? 6.554 -0.081 1.523 1.00 96.00 88 ILE A O 1
ATOM 675 N N . GLY A 1 89 ? 5.234 1.351 0.405 1.00 96.12 89 GLY A N 1
ATOM 676 C CA . GLY A 1 89 ? 4.048 1.273 1.257 1.00 96.12 89 GLY A CA 1
ATOM 677 C C . GLY A 1 89 ? 2.881 0.531 0.613 1.00 96.12 89 GLY A C 1
ATOM 678 O O . GLY A 1 89 ? 2.684 0.557 -0.596 1.00 96.12 89 GLY A O 1
ATOM 679 N N . GLY A 1 90 ? 2.088 -0.146 1.439 1.00 96.50 90 GLY A N 1
ATOM 680 C CA . GLY A 1 90 ? 0.807 -0.726 1.043 1.00 96.50 90 GLY A CA 1
ATOM 681 C C . GLY A 1 90 ? -0.336 -0.022 1.754 1.00 96.50 90 GLY A C 1
ATOM 682 O O . GLY A 1 90 ? -1.055 -0.681 2.509 1.00 96.50 90 GLY A O 1
ATOM 683 N N . HIS A 1 91 ? -0.462 1.304 1.629 1.00 98.00 91 HIS A N 1
ATOM 684 C CA . HIS A 1 91 ? -1.404 2.013 2.491 1.00 98.00 91 HIS A CA 1
ATOM 685 C C . HIS A 1 91 ? -2.864 1.707 2.153 1.00 98.00 91 HIS A C 1
ATOM 687 O O . HIS A 1 91 ? -3.245 1.327 1.041 1.00 98.00 91 HIS A O 1
ATOM 693 N N . ILE A 1 92 ? -3.684 1.788 3.198 1.00 98.69 92 ILE A N 1
ATOM 694 C CA . ILE A 1 92 ? -5.098 1.427 3.171 1.00 98.69 92 ILE A CA 1
ATOM 695 C C . ILE A 1 92 ? -5.890 2.630 3.668 1.00 98.69 92 ILE A C 1
ATOM 697 O O . ILE A 1 92 ? -5.679 3.117 4.779 1.00 98.69 92 ILE A O 1
ATOM 701 N N . HIS A 1 93 ? -6.829 3.102 2.857 1.00 98.50 93 HIS A N 1
ATOM 702 C CA . HIS A 1 93 ? -7.765 4.154 3.230 1.00 98.50 93 HIS A CA 1
ATOM 703 C C . HIS A 1 93 ? -9.006 3.540 3.855 1.00 98.50 93 HIS A C 1
ATOM 705 O O . HIS A 1 93 ? -9.602 2.624 3.296 1.00 98.50 93 HIS A O 1
ATOM 711 N N . ILE A 1 94 ? -9.419 4.073 4.996 1.00 98.44 94 ILE A N 1
ATOM 712 C CA . ILE A 1 94 ? -10.517 3.533 5.791 1.00 98.44 94 ILE A CA 1
ATOM 713 C C . ILE A 1 94 ? -11.493 4.673 6.072 1.00 98.44 94 ILE A C 1
ATOM 715 O O . ILE A 1 94 ? -11.089 5.753 6.509 1.00 98.44 94 ILE A O 1
ATOM 719 N N . SER A 1 95 ? -12.783 4.446 5.820 1.00 97.00 95 SER A N 1
ATOM 720 C CA . SER A 1 95 ? -13.823 5.485 5.871 1.00 97.00 95 SER A CA 1
ATOM 721 C C . SER A 1 95 ? -14.367 5.810 7.269 1.00 97.00 95 SER A C 1
ATOM 723 O O . SER A 1 95 ? -15.488 6.301 7.401 1.00 97.00 95 SER A O 1
ATOM 725 N N . VAL A 1 96 ? -13.610 5.508 8.325 1.00 95.31 96 VAL A N 1
ATOM 726 C CA . VAL A 1 96 ? -13.969 5.816 9.721 1.00 95.31 96 VAL A CA 1
ATOM 727 C C . VAL A 1 96 ? -12.917 6.730 10.324 1.00 95.31 96 VAL A C 1
ATOM 729 O O . VAL A 1 96 ? -11.824 6.849 9.783 1.00 95.31 96 VAL A O 1
ATOM 732 N N . LYS A 1 97 ? -13.222 7.437 11.413 1.00 96.19 97 LYS A N 1
ATOM 733 C CA . LYS A 1 97 ? -12.214 8.289 12.061 1.00 96.19 97 LYS A CA 1
ATOM 734 C C . LYS A 1 97 ? -11.194 7.423 12.810 1.00 96.19 97 LYS A C 1
ATOM 736 O O . LYS A 1 97 ? -11.595 6.428 13.409 1.00 96.19 97 LYS A O 1
ATOM 741 N N . PRO A 1 98 ? -9.898 7.781 12.781 1.00 96.81 98 PRO A N 1
ATOM 742 C CA . PRO A 1 98 ? -8.889 7.012 13.490 1.00 96.81 98 PRO A CA 1
ATOM 743 C C . PRO A 1 98 ? -9.087 7.170 15.001 1.00 96.81 98 PRO A C 1
ATOM 745 O O . PRO A 1 98 ? -9.266 8.282 15.500 1.00 96.81 98 PRO A O 1
ATOM 748 N N . THR A 1 99 ? -9.022 6.057 15.723 1.00 96.88 99 THR A N 1
ATOM 749 C CA . THR A 1 99 ? -8.905 6.008 17.185 1.00 96.88 99 THR A CA 1
ATOM 750 C C . THR A 1 99 ? -7.646 5.225 17.537 1.00 96.88 99 THR A C 1
ATOM 752 O O . THR A 1 99 ? -7.178 4.414 16.738 1.00 96.88 99 THR A O 1
ATOM 755 N N . THR A 1 100 ? -7.093 5.441 18.731 1.00 96.94 100 THR A N 1
ATOM 756 C CA . THR A 1 100 ? -5.918 4.683 19.192 1.00 96.94 100 THR A CA 1
ATOM 757 C C . THR A 1 100 ? -6.159 3.175 19.127 1.00 96.94 100 THR A C 1
ATOM 759 O O . THR A 1 100 ? -5.302 2.445 18.651 1.00 96.94 100 THR A O 1
ATOM 762 N N . GLU A 1 101 ? -7.349 2.725 19.523 1.00 96.88 101 GLU A N 1
ATOM 763 C CA . GLU A 1 101 ? -7.739 1.313 19.513 1.00 96.88 101 GLU A CA 1
ATOM 764 C C . GLU A 1 101 ? -7.812 0.714 18.101 1.00 96.88 101 GLU A C 1
ATOM 766 O O . GLU A 1 101 ? -7.334 -0.401 17.884 1.00 96.88 101 GLU A O 1
ATOM 771 N N . LEU A 1 102 ? -8.338 1.461 17.121 1.00 97.19 102 LEU A N 1
ATOM 772 C CA . LEU A 1 102 ? -8.355 1.020 15.722 1.00 97.19 102 LEU A CA 1
ATOM 773 C C . LEU A 1 102 ? -6.934 0.891 15.172 1.00 97.19 102 LEU A C 1
ATOM 775 O O . LEU A 1 102 ? -6.617 -0.098 14.516 1.00 97.19 102 LEU A O 1
ATOM 779 N N . ILE A 1 103 ? -6.075 1.879 15.439 1.00 98.38 103 ILE A N 1
ATOM 780 C CA . ILE A 1 103 ? -4.686 1.866 14.968 1.00 98.38 103 ILE A CA 1
ATOM 781 C C . ILE A 1 103 ? -3.895 0.732 15.626 1.00 98.38 103 ILE A C 1
ATOM 783 O O . ILE A 1 103 ? -3.169 0.022 14.933 1.00 98.38 103 ILE A O 1
ATOM 787 N N . ASP A 1 104 ? -4.066 0.524 16.931 1.00 98.12 104 ASP A N 1
ATOM 788 C CA . ASP A 1 104 ? -3.382 -0.542 17.662 1.00 98.12 104 ASP A CA 1
ATOM 789 C C . ASP A 1 104 ? -3.843 -1.928 17.187 1.00 98.12 104 ASP A C 1
ATOM 791 O O . ASP A 1 104 ? -3.007 -2.794 16.932 1.00 98.12 104 ASP A O 1
ATOM 795 N N . SER A 1 105 ? -5.145 -2.120 16.960 1.00 98.25 105 SER A N 1
ATOM 796 C CA . SER A 1 105 ? -5.691 -3.374 16.424 1.00 98.25 105 SER A CA 1
ATOM 797 C C . SER A 1 105 ? -5.239 -3.649 14.985 1.00 98.25 105 SER A C 1
ATOM 799 O O . SER A 1 105 ? -4.896 -4.785 14.644 1.00 98.25 105 SER A O 1
ATOM 801 N N . LEU A 1 106 ? -5.191 -2.621 14.129 1.00 98.44 106 LEU A N 1
ATOM 802 C CA . LEU A 1 106 ? -4.645 -2.746 12.774 1.00 98.44 106 LEU A CA 1
ATOM 803 C C . LEU A 1 106 ? -3.163 -3.115 12.799 1.00 98.44 106 LEU A C 1
ATOM 805 O O . LEU A 1 106 ? -2.759 -3.994 12.044 1.00 98.44 106 LEU A O 1
ATOM 809 N N . ASP A 1 107 ? -2.365 -2.509 13.678 1.00 97.88 107 ASP A N 1
ATOM 810 C CA . ASP A 1 107 ? -0.972 -2.908 13.877 1.00 97.88 107 ASP A CA 1
ATOM 811 C C . ASP A 1 107 ? -0.884 -4.368 14.338 1.00 97.88 107 ASP A C 1
ATOM 813 O O . ASP A 1 107 ? -0.138 -5.153 13.757 1.00 97.88 107 ASP A O 1
ATOM 817 N N . THR A 1 108 ? -1.672 -4.793 15.324 1.00 98.00 108 THR A N 1
ATOM 818 C CA . THR A 1 108 ? -1.647 -6.190 15.781 1.00 98.00 108 THR A CA 1
ATOM 819 C C . THR A 1 108 ? -1.898 -7.178 14.645 1.00 98.00 108 THR A C 1
ATOM 821 O O . THR A 1 108 ? -1.208 -8.194 14.573 1.00 98.00 108 THR A O 1
ATOM 824 N N . VAL A 1 109 ? -2.834 -6.892 13.741 1.00 98.19 109 VAL A N 1
ATOM 825 C CA . VAL A 1 109 ? -3.200 -7.821 12.663 1.00 98.19 109 VAL A CA 1
ATOM 826 C C . VAL A 1 109 ? -2.316 -7.644 11.426 1.00 98.19 109 VAL A C 1
ATOM 828 O O . VAL A 1 109 ? -1.669 -8.591 10.977 1.00 98.19 109 VAL A O 1
ATOM 831 N N . LEU A 1 110 ? -2.270 -6.438 10.862 1.00 97.94 110 LEU A N 1
ATOM 832 C CA . LEU A 1 110 ? -1.666 -6.181 9.555 1.00 97.94 110 LEU A CA 1
ATOM 833 C C . LEU A 1 110 ? -0.154 -5.992 9.615 1.00 97.94 110 LEU A C 1
ATOM 835 O O . LEU A 1 110 ? 0.533 -6.479 8.718 1.00 97.94 110 LEU A O 1
ATOM 839 N N . TYR A 1 111 ? 0.389 -5.344 10.655 1.00 94.75 111 TYR A N 1
ATOM 840 C CA . TYR A 1 111 ? 1.849 -5.296 10.811 1.00 94.75 111 TYR A CA 1
ATOM 841 C C . TYR A 1 111 ? 2.400 -6.699 11.056 1.00 94.75 111 TYR A C 1
ATOM 843 O O . TYR A 1 111 ? 3.404 -7.058 10.453 1.00 94.75 111 TYR A O 1
ATOM 851 N N . SER A 1 112 ? 1.731 -7.517 11.876 1.00 94.94 112 SER A N 1
ATOM 852 C CA . SER A 1 112 ? 2.160 -8.903 12.105 1.00 94.94 112 SER A CA 1
ATOM 853 C C . SER A 1 112 ? 2.140 -9.728 10.820 1.00 94.94 112 SER A C 1
ATOM 855 O O . SER A 1 112 ? 3.094 -10.452 10.552 1.00 94.94 112 SER A O 1
ATOM 857 N N . LEU A 1 113 ? 1.095 -9.596 9.993 1.00 95.44 113 LEU A N 1
ATO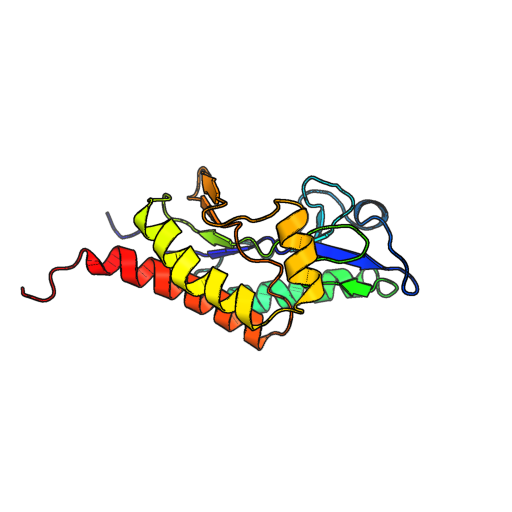M 858 C CA . LEU A 1 113 ? 1.052 -10.266 8.692 1.00 95.44 113 LEU A CA 1
ATOM 859 C C . LEU A 1 113 ? 2.200 -9.803 7.784 1.00 95.44 113 LEU A C 1
ATOM 861 O O . LEU A 1 113 ? 2.913 -10.644 7.245 1.00 95.44 113 LEU A O 1
ATOM 865 N N . SER A 1 114 ? 2.401 -8.489 7.657 1.00 93.69 114 SER A N 1
ATOM 866 C CA . SER A 1 114 ? 3.481 -7.885 6.860 1.00 93.69 114 SER A CA 1
ATOM 867 C C . SER A 1 114 ? 4.876 -8.296 7.361 1.00 93.69 114 SER A C 1
ATOM 869 O O . SER A 1 114 ? 5.776 -8.573 6.582 1.00 93.69 114 SER A O 1
ATOM 871 N N . ASP A 1 115 ? 5.085 -8.456 8.667 1.00 91.12 115 ASP A N 1
ATOM 872 C CA . ASP A 1 115 ? 6.365 -8.960 9.186 1.00 91.12 115 ASP A CA 1
ATOM 873 C C . ASP A 1 115 ? 6.625 -10.431 8.786 1.00 91.12 115 ASP A C 1
ATOM 875 O O . ASP A 1 115 ? 7.783 -10.835 8.645 1.00 91.12 115 ASP A O 1
ATOM 879 N N . CYS A 1 116 ? 5.567 -11.217 8.536 1.00 91.50 116 CYS A N 1
ATOM 880 C CA . CYS A 1 116 ? 5.651 -12.649 8.225 1.00 91.50 116 CYS A CA 1
ATOM 881 C C . CYS A 1 116 ? 5.805 -12.979 6.734 1.00 91.50 116 CYS A C 1
ATOM 883 O O . CYS A 1 116 ? 6.424 -13.991 6.405 1.00 91.50 116 CYS A O 1
ATOM 885 N N . ILE A 1 117 ? 5.188 -12.202 5.841 1.00 88.00 117 ILE A N 1
ATOM 886 C CA . ILE A 1 117 ? 5.062 -12.568 4.416 1.00 88.00 117 ILE A CA 1
ATOM 887 C C . ILE A 1 117 ? 6.180 -12.008 3.531 1.00 88.00 117 ILE A C 1
ATOM 889 O O . ILE A 1 117 ? 6.292 -12.402 2.371 1.00 88.00 117 ILE A O 1
ATOM 893 N N . ASP A 1 118 ? 7.002 -11.112 4.073 1.00 80.06 118 ASP A N 1
ATOM 894 C CA . ASP A 1 118 ? 7.963 -10.326 3.306 1.00 80.06 118 ASP A CA 1
ATOM 895 C C . ASP A 1 118 ? 9.399 -10.859 3.349 1.00 80.06 118 ASP A C 1
ATOM 897 O O . ASP A 1 118 ? 9.824 -11.547 4.285 1.00 80.06 118 ASP A O 1
ATOM 901 N N . ASP A 1 119 ? 10.185 -10.472 2.337 1.00 91.38 119 ASP A N 1
ATOM 902 C CA . ASP A 1 119 ? 11.620 -10.749 2.297 1.00 91.38 119 ASP A CA 1
ATOM 903 C C . ASP A 1 119 ? 12.327 -10.095 3.507 1.00 91.38 119 ASP A C 1
ATOM 905 O O . ASP A 1 119 ? 12.259 -8.870 3.682 1.00 91.38 119 ASP A O 1
ATOM 909 N N . PRO A 1 120 ? 13.049 -10.872 4.341 1.00 92.88 120 PRO A N 1
ATOM 910 C CA . PRO A 1 120 ? 13.680 -10.344 5.547 1.00 92.88 120 PRO A CA 1
ATOM 911 C C . PRO A 1 120 ? 14.661 -9.195 5.304 1.00 92.88 120 PRO A C 1
ATOM 913 O O . PRO A 1 120 ? 14.800 -8.328 6.169 1.00 92.88 120 PRO A O 1
ATOM 916 N N . LYS A 1 121 ? 15.343 -9.162 4.150 1.00 95.94 121 LYS A N 1
ATOM 917 C CA . LYS A 1 121 ? 16.301 -8.094 3.837 1.00 95.94 121 LYS A CA 1
ATOM 918 C C . LYS A 1 121 ? 15.575 -6.816 3.444 1.00 95.94 121 LYS A C 1
ATOM 920 O O . LYS A 1 121 ? 15.931 -5.756 3.955 1.00 95.94 121 LYS A O 1
ATOM 925 N N . GLN A 1 122 ? 14.553 -6.906 2.592 1.00 95.44 122 GLN A N 1
ATOM 926 C CA . GLN A 1 122 ? 13.735 -5.743 2.237 1.00 95.44 122 GLN A CA 1
ATOM 927 C C . GLN A 1 122 ? 13.060 -5.142 3.471 1.00 95.44 122 GLN A C 1
ATOM 929 O O . GLN A 1 122 ? 13.033 -3.923 3.640 1.00 95.44 122 GLN A O 1
ATOM 934 N N . ARG A 1 123 ? 12.560 -5.991 4.374 1.00 93.94 123 ARG A N 1
ATOM 935 C CA . ARG A 1 123 ? 11.952 -5.552 5.631 1.00 93.94 123 ARG A CA 1
ATOM 936 C C . ARG A 1 123 ? 12.930 -4.787 6.520 1.00 93.94 123 ARG A C 1
ATOM 938 O O . ARG A 1 123 ? 12.599 -3.699 6.982 1.00 93.94 123 ARG A O 1
ATOM 945 N N . ASP A 1 124 ? 14.135 -5.316 6.722 1.00 95.38 124 ASP A N 1
ATOM 946 C CA . ASP A 1 124 ? 15.189 -4.635 7.483 1.00 95.38 124 ASP A CA 1
ATOM 947 C C . ASP A 1 124 ? 15.581 -3.288 6.848 1.00 95.38 124 ASP A C 1
ATOM 949 O O . ASP A 1 124 ? 15.713 -2.282 7.548 1.00 95.38 124 ASP A O 1
ATOM 953 N N . GLN A 1 125 ? 15.689 -3.226 5.517 1.00 96.88 125 GLN A N 1
ATOM 954 C CA . GLN A 1 125 ? 15.961 -1.979 4.792 1.00 96.88 125 GLN A CA 1
ATOM 955 C C . GLN A 1 125 ? 14.838 -0.949 4.966 1.00 96.88 125 GLN A C 1
ATOM 957 O O . GLN A 1 125 ? 15.113 0.215 5.274 1.00 96.88 125 GLN A O 1
ATOM 962 N N . ARG A 1 126 ? 13.574 -1.371 4.851 1.00 95.56 126 ARG A N 1
ATOM 963 C CA . ARG A 1 126 ? 12.412 -0.508 5.100 1.00 95.56 126 ARG A CA 1
ATOM 964 C C . ARG A 1 126 ? 12.403 0.004 6.538 1.00 95.56 126 ARG A C 1
ATOM 966 O O . ARG A 1 126 ? 12.259 1.206 6.742 1.00 95.56 126 ARG A O 1
ATOM 973 N N . HIS A 1 127 ? 12.649 -0.854 7.529 1.00 93.94 127 HIS A N 1
ATOM 974 C CA . HIS A 1 127 ? 12.749 -0.437 8.932 1.00 93.94 127 HIS A CA 1
ATOM 975 C C . HIS A 1 127 ? 13.847 0.613 9.148 1.00 93.94 127 HIS A C 1
ATOM 977 O O . HIS A 1 127 ? 13.602 1.631 9.793 1.00 93.94 127 HIS A O 1
ATOM 983 N N . LYS A 1 128 ? 15.035 0.417 8.560 1.00 96.69 128 LYS A N 1
ATOM 984 C CA . LYS A 1 128 ? 16.151 1.377 8.640 1.00 96.69 128 LYS A CA 1
ATOM 985 C C . LYS A 1 128 ? 15.845 2.723 7.985 1.00 96.69 128 LYS A C 1
ATOM 987 O O . LYS A 1 128 ? 16.400 3.730 8.411 1.00 96.69 128 LYS A O 1
ATOM 992 N N . SER A 1 129 ? 14.965 2.753 6.984 1.00 95.75 129 SER A N 1
ATOM 993 C CA . SER A 1 129 ? 14.524 4.002 6.348 1.00 95.75 129 SER A CA 1
ATOM 994 C C . SER A 1 129 ? 13.596 4.850 7.230 1.00 95.75 129 SER A C 1
ATOM 996 O O . SER A 1 129 ? 13.422 6.036 6.965 1.00 95.75 129 SER A O 1
ATOM 998 N N . GLY A 1 130 ? 12.986 4.257 8.264 1.00 95.31 130 GLY A N 1
ATOM 999 C CA . GLY A 1 130 ? 11.965 4.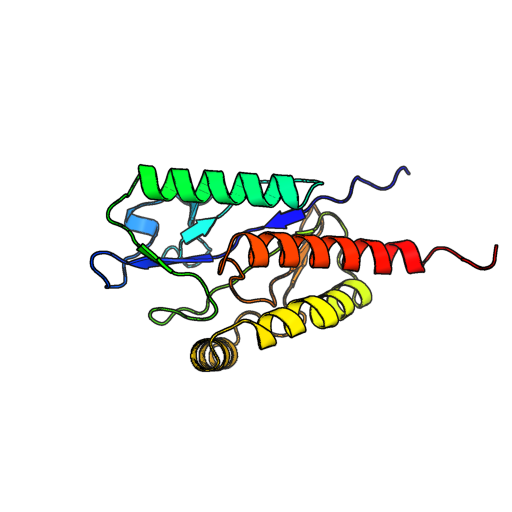908 9.092 1.00 95.31 130 GLY A CA 1
ATOM 1000 C C . GLY A 1 130 ? 10.581 5.007 8.437 1.00 95.31 130 GLY A C 1
ATOM 1001 O O . GLY A 1 130 ? 9.682 5.611 9.020 1.00 95.31 130 GLY A O 1
ATOM 1002 N N . TYR A 1 131 ? 10.384 4.424 7.250 1.00 94.62 131 TYR A N 1
ATOM 1003 C CA . TYR A 1 131 ? 9.100 4.430 6.553 1.00 94.62 131 TYR A CA 1
ATOM 1004 C C . TYR A 1 131 ? 8.115 3.398 7.112 1.00 94.62 131 TYR A C 1
ATOM 1006 O O . TYR A 1 131 ? 8.496 2.262 7.398 1.00 94.62 131 TYR A O 1
ATOM 1014 N N . GLY A 1 132 ? 6.841 3.794 7.234 1.00 92.56 132 GLY A N 1
ATOM 1015 C CA . GLY A 1 132 ? 5.751 2.929 7.695 1.00 92.56 132 GLY A CA 1
ATOM 1016 C C . GLY A 1 132 ? 6.031 2.253 9.036 1.00 92.56 132 GLY A C 1
ATOM 1017 O O . GLY A 1 132 ? 5.857 1.044 9.181 1.00 92.56 132 GLY A O 1
ATOM 1018 N N . THR A 1 133 ? 6.511 3.020 10.015 1.00 95.06 133 THR A N 1
ATOM 1019 C CA . THR A 1 133 ? 6.647 2.537 11.392 1.00 95.06 133 THR A CA 1
ATOM 1020 C C . THR A 1 133 ? 5.281 2.182 11.981 1.00 95.06 133 THR A C 1
ATOM 1022 O O . THR A 1 133 ? 4.235 2.589 11.477 1.00 95.06 133 THR A O 1
ATOM 1025 N N . ARG A 1 134 ? 5.280 1.411 13.072 1.00 95.94 134 ARG A N 1
ATOM 1026 C CA . ARG A 1 134 ? 4.054 1.116 13.823 1.00 95.94 134 ARG A CA 1
ATOM 1027 C C . ARG A 1 134 ? 3.278 2.395 14.138 1.00 95.94 134 ARG A C 1
ATOM 1029 O O . ARG A 1 134 ? 3.869 3.427 14.462 1.00 95.94 134 ARG A O 1
ATOM 1036 N N . LYS A 1 135 ? 1.955 2.300 14.063 1.00 97.44 135 LYS A N 1
ATOM 1037 C CA . LYS A 1 135 ? 0.987 3.389 14.204 1.00 97.44 135 LYS A CA 1
ATOM 1038 C C . LYS A 1 135 ? 1.098 4.484 13.145 1.00 97.44 135 LYS A C 1
ATOM 1040 O O . LYS A 1 135 ? 0.480 5.536 13.320 1.00 97.44 135 LYS A O 1
ATOM 1045 N N . ALA A 1 136 ? 1.843 4.287 12.056 1.00 98.00 136 ALA A N 1
ATOM 1046 C CA . ALA A 1 136 ? 1.896 5.266 10.980 1.00 98.00 136 ALA A CA 1
ATOM 1047 C C . ALA A 1 136 ? 0.509 5.405 10.341 1.00 98.00 136 ALA A C 1
ATOM 1049 O O . ALA A 1 136 ? -0.026 4.471 9.742 1.00 98.00 136 ALA A O 1
ATOM 1050 N N . HIS A 1 137 ? -0.085 6.588 10.474 1.00 98.31 137 HIS A N 1
ATOM 1051 C CA . HIS A 1 137 ? -1.374 6.909 9.877 1.00 98.31 137 HIS A CA 1
ATOM 1052 C C . HIS A 1 137 ? -1.501 8.410 9.607 1.00 98.31 137 HIS A C 1
ATOM 1054 O O . HIS A 1 137 ? -0.765 9.230 10.158 1.00 98.31 137 HIS A O 1
ATOM 1060 N N . SER A 1 138 ? -2.453 8.776 8.755 1.00 97.69 138 SER A N 1
ATOM 1061 C CA . SER A 1 138 ? -2.794 10.166 8.458 1.00 97.69 138 SER A CA 1
ATOM 1062 C C . SER A 1 138 ? -4.306 10.354 8.482 1.00 97.69 138 SER A C 1
ATOM 1064 O O . SER A 1 138 ? -5.035 9.670 7.765 1.00 97.69 138 SER A O 1
ATOM 1066 N N . SER A 1 139 ? -4.790 11.298 9.290 1.00 97.75 139 SER A N 1
ATOM 1067 C CA . SER A 1 139 ? -6.204 11.684 9.306 1.00 97.75 139 SER A CA 1
ATOM 1068 C C . SER A 1 139 ? -6.610 12.338 7.987 1.00 97.75 139 SER A C 1
ATOM 1070 O O . SER A 1 139 ? -5.931 13.234 7.485 1.00 97.75 139 SER A O 1
ATOM 1072 N N . LYS A 1 140 ? -7.761 11.932 7.449 1.00 96.50 140 LYS A N 1
ATOM 1073 C CA . LYS A 1 140 ? -8.333 12.450 6.200 1.00 96.50 140 LYS A CA 1
ATOM 1074 C C . LYS A 1 140 ? -9.759 12.943 6.433 1.00 96.50 140 LYS A C 1
ATOM 1076 O O . LYS A 1 140 ? -10.422 12.589 7.415 1.00 96.50 140 LYS A O 1
ATOM 1081 N N . TYR A 1 141 ? -10.277 13.751 5.508 1.00 95.31 141 TYR A N 1
ATOM 1082 C CA . TYR A 1 141 ? -11.657 14.236 5.615 1.00 95.31 141 TYR A CA 1
ATOM 1083 C C . TYR A 1 141 ? -12.661 13.068 5.641 1.00 95.31 141 TYR A C 1
ATOM 1085 O O . TYR A 1 141 ? -13.580 13.086 6.459 1.00 95.31 141 TYR A O 1
ATOM 1093 N N . TYR A 1 142 ? -12.405 12.014 4.856 1.00 93.44 142 TYR A N 1
ATOM 1094 C CA . TYR A 1 142 ? -13.217 10.795 4.770 1.00 93.44 142 TYR A CA 1
ATOM 1095 C C . TYR A 1 142 ? -12.932 9.738 5.849 1.00 93.44 142 TYR A C 1
ATOM 1097 O O . TYR A 1 142 ? -13.657 8.756 5.914 1.00 93.44 142 TYR A O 1
ATOM 1105 N N . GLY A 1 143 ? -11.898 9.898 6.681 1.00 97.12 143 GLY A N 1
ATOM 1106 C CA . GLY A 1 143 ? -11.500 8.878 7.654 1.00 97.12 143 GLY A CA 1
ATOM 1107 C C . GLY A 1 143 ? -10.008 8.932 7.959 1.00 97.12 143 GLY A C 1
ATOM 1108 O O . GLY A 1 143 ? -9.539 9.951 8.472 1.00 97.12 143 GLY A O 1
ATOM 1109 N N . PHE A 1 144 ? -9.255 7.889 7.617 1.00 98.38 144 PHE A N 1
ATOM 1110 C CA . PHE A 1 144 ? -7.791 7.903 7.688 1.00 98.38 144 PHE A CA 1
ATOM 1111 C C . PHE A 1 144 ? -7.132 7.019 6.631 1.00 98.38 144 PHE A C 1
ATOM 1113 O O . PHE A 1 144 ? -7.770 6.207 5.968 1.00 98.38 144 PHE A O 1
ATOM 1120 N N . GLU A 1 145 ? -5.833 7.223 6.480 1.00 98.44 145 GLU A N 1
ATOM 1121 C CA . GLU A 1 145 ? -4.903 6.404 5.712 1.00 98.44 145 GLU A CA 1
ATOM 1122 C C . GLU A 1 145 ? -3.997 5.673 6.709 1.00 98.44 145 GLU A C 1
ATOM 1124 O O . GLU A 1 145 ? -3.323 6.321 7.514 1.00 98.44 145 GLU A O 1
ATOM 1129 N N . TYR A 1 146 ? -4.014 4.345 6.693 1.00 98.62 146 TYR A N 1
ATOM 1130 C CA . TYR A 1 146 ? -3.160 3.481 7.505 1.00 98.62 146 TYR A CA 1
ATOM 1131 C C . TYR A 1 146 ? -1.919 3.081 6.709 1.00 98.62 146 TYR A C 1
ATOM 1133 O O . TYR A 1 146 ? -2.055 2.489 5.641 1.00 98.62 146 TYR A O 1
ATOM 1141 N N . ARG A 1 147 ? -0.725 3.398 7.224 1.00 97.94 147 ARG A N 1
ATOM 1142 C CA . ARG A 1 147 ? 0.528 3.426 6.448 1.00 97.94 147 ARG A CA 1
ATOM 1143 C C . ARG A 1 147 ? 1.615 2.468 6.934 1.00 97.94 147 ARG A C 1
ATOM 1145 O O . ARG A 1 147 ? 2.717 2.449 6.388 1.00 97.94 147 ARG A O 1
ATOM 1152 N N . THR A 1 148 ? 1.336 1.698 7.979 1.00 97.50 148 THR A N 1
ATOM 1153 C CA . THR A 1 148 ? 2.321 0.803 8.594 1.00 97.50 148 THR A CA 1
ATOM 1154 C C . THR A 1 148 ? 2.839 -0.283 7.626 1.00 97.50 148 THR A C 1
ATOM 1156 O O . THR A 1 148 ? 4.059 -0.401 7.484 1.00 97.50 148 THR A O 1
ATOM 1159 N N . PRO A 1 149 ? 1.998 -1.071 6.925 1.00 96.56 149 PRO A N 1
ATOM 1160 C CA . PRO A 1 149 ? 2.473 -2.212 6.138 1.00 96.56 149 PRO A CA 1
ATOM 1161 C C . PRO A 1 149 ? 3.289 -1.775 4.919 1.00 96.56 149 PRO A C 1
ATOM 1163 O O . PRO A 1 149 ? 3.027 -0.719 4.331 1.00 96.56 149 PRO A O 1
ATOM 1166 N N . GLY A 1 150 ? 4.255 -2.598 4.507 1.00 95.56 150 GLY A N 1
ATOM 1167 C CA . GLY A 1 150 ? 4.825 -2.456 3.169 1.00 95.56 150 GLY A CA 1
ATOM 1168 C C . GLY A 1 150 ? 3.838 -2.894 2.086 1.00 95.56 150 GLY A C 1
ATOM 1169 O O . GLY A 1 150 ? 2.685 -3.235 2.373 1.00 95.56 150 GLY A O 1
ATOM 1170 N N . SER A 1 151 ? 4.263 -2.845 0.823 1.00 95.69 151 SER A N 1
ATOM 1171 C CA . SER A 1 151 ? 3.380 -3.192 -0.291 1.00 95.69 151 SER A CA 1
ATOM 1172 C C . SER A 1 151 ? 3.050 -4.683 -0.268 1.00 95.69 151 SER A C 1
ATOM 1174 O O . SER A 1 151 ? 3.875 -5.535 -0.584 1.00 95.69 151 SER A O 1
ATOM 1176 N N . TRP A 1 152 ? 1.802 -4.991 0.083 1.00 96.19 152 TRP A N 1
ATOM 1177 C CA . TRP A 1 152 ? 1.247 -6.344 0.181 1.00 96.19 152 TRP A CA 1
ATOM 1178 C C . TRP A 1 152 ? 0.809 -6.923 -1.175 1.00 96.19 152 TRP A C 1
ATOM 1180 O O . TRP A 1 152 ? 0.212 -8.004 -1.229 1.00 96.19 152 TRP A O 1
ATOM 1190 N N . LEU A 1 153 ? 1.117 -6.240 -2.285 1.00 96.12 153 LEU A N 1
ATOM 1191 C CA . LEU A 1 153 ? 0.878 -6.697 -3.660 1.00 96.12 153 LEU A CA 1
ATOM 1192 C C . LEU A 1 153 ? 1.865 -7.798 -4.089 1.00 96.12 153 LEU A C 1
ATOM 1194 O O . LEU A 1 153 ? 2.531 -7.697 -5.117 1.00 96.12 153 LEU A O 1
ATOM 1198 N N . LEU A 1 154 ? 1.963 -8.861 -3.293 1.00 93.25 154 LEU A N 1
ATOM 1199 C CA . LEU A 1 154 ? 2.806 -10.030 -3.569 1.00 93.25 154 LEU A CA 1
ATOM 1200 C C . LEU A 1 154 ? 2.067 -11.062 -4.430 1.00 93.25 154 LEU A C 1
ATOM 1202 O O . LEU A 1 154 ? 2.654 -11.760 -5.251 1.00 93.25 154 LEU A O 1
ATOM 1206 N N . SER A 1 155 ? 0.755 -11.171 -4.222 1.00 94.88 155 SER A N 1
ATOM 1207 C CA . SER A 1 155 ? -0.142 -12.034 -4.986 1.00 94.88 155 SER A CA 1
ATOM 1208 C C . SER A 1 155 ? -1.593 -11.550 -4.854 1.00 94.88 155 SER A C 1
ATOM 1210 O O . SER A 1 155 ? -1.909 -10.816 -3.906 1.00 94.88 155 SER A O 1
ATOM 1212 N N . PRO A 1 156 ? -2.513 -11.985 -5.738 1.00 96.00 156 PRO A N 1
ATOM 1213 C CA . PRO A 1 156 ? -3.941 -11.720 -5.565 1.00 96.00 156 PRO A CA 1
ATOM 1214 C C . PRO A 1 156 ? -4.476 -12.213 -4.213 1.00 96.00 156 PRO A C 1
ATOM 1216 O O . PRO A 1 156 ? -5.269 -11.520 -3.581 1.00 96.00 156 PRO A O 1
ATOM 1219 N N . SER A 1 157 ? -3.995 -13.367 -3.736 1.00 96.56 157 SER A N 1
ATOM 1220 C CA . SER A 1 157 ? -4.396 -13.961 -2.454 1.00 96.56 157 SER A CA 1
ATOM 1221 C C . SER A 1 157 ? -3.936 -13.128 -1.260 1.00 96.56 157 SER A C 1
ATOM 1223 O O . SER A 1 157 ? -4.718 -12.862 -0.353 1.00 96.56 157 SER A O 1
ATOM 1225 N N . THR A 1 158 ? -2.686 -12.665 -1.270 1.00 96.38 158 THR A N 1
ATOM 1226 C CA . THR A 1 158 ? -2.168 -11.765 -0.230 1.00 96.38 158 THR A CA 1
ATOM 1227 C C . THR A 1 158 ? -2.970 -10.468 -0.196 1.00 96.38 158 THR A C 1
ATOM 1229 O O . THR A 1 158 ? -3.368 -10.013 0.870 1.00 96.38 158 THR A O 1
ATOM 1232 N N . SER A 1 159 ? -3.276 -9.920 -1.373 1.00 97.62 159 SER A N 1
ATOM 1233 C CA . SER A 1 159 ? -4.017 -8.667 -1.520 1.00 97.62 159 SER A CA 1
ATOM 1234 C C . SER A 1 159 ? -5.416 -8.744 -0.917 1.00 97.62 159 SER A C 1
ATOM 1236 O O . SER A 1 159 ? -5.778 -7.936 -0.060 1.00 97.62 159 SER A O 1
ATOM 1238 N N . ILE A 1 160 ? -6.191 -9.758 -1.313 1.00 98.38 160 ILE A N 1
ATOM 1239 C CA . ILE A 1 160 ? -7.544 -9.937 -0.788 1.00 98.38 160 ILE A CA 1
ATOM 1240 C C . ILE A 1 160 ? -7.535 -10.258 0.709 1.00 98.38 160 ILE A C 1
ATOM 1242 O O . ILE A 1 160 ? -8.384 -9.739 1.433 1.00 98.38 160 ILE A O 1
ATOM 1246 N N . VAL A 1 161 ? -6.580 -11.061 1.199 1.00 98.31 161 VAL A N 1
ATOM 1247 C CA . VAL A 1 161 ? -6.460 -11.385 2.630 1.00 98.31 161 VAL A CA 1
ATOM 1248 C C . VAL A 1 161 ? -6.142 -10.133 3.440 1.00 98.31 161 VAL A C 1
ATOM 1250 O O . VAL A 1 161 ? -6.840 -9.873 4.415 1.00 98.31 161 VAL A O 1
ATOM 1253 N N . THR A 1 162 ? -5.174 -9.318 3.020 1.00 98.44 162 THR A N 1
ATOM 1254 C CA . THR A 1 162 ? -4.824 -8.066 3.708 1.00 98.44 162 THR A CA 1
ATOM 1255 C C . THR A 1 162 ? -6.014 -7.115 3.788 1.00 98.44 162 THR A C 1
ATOM 1257 O O . THR A 1 162 ? -6.343 -6.632 4.870 1.00 98.44 162 THR A O 1
ATOM 1260 N N . LEU A 1 163 ? -6.716 -6.888 2.674 1.00 98.69 163 LEU A N 1
ATOM 1261 C CA . LEU A 1 163 ? -7.896 -6.017 2.646 1.00 98.69 163 LEU A CA 1
ATOM 1262 C C . LEU A 1 163 ? -9.060 -6.584 3.474 1.00 98.69 163 LEU A C 1
ATOM 1264 O O . LEU A 1 163 ? -9.793 -5.835 4.119 1.00 98.69 163 LEU A O 1
ATOM 1268 N N . THR A 1 164 ? -9.225 -7.908 3.484 1.00 98.69 164 THR A N 1
ATOM 1269 C CA . THR A 1 164 ? -10.251 -8.583 4.291 1.00 98.69 164 THR A CA 1
ATOM 1270 C C . THR A 1 164 ? -9.950 -8.454 5.777 1.00 98.69 164 THR A C 1
ATOM 1272 O O . THR A 1 164 ? -10.831 -8.060 6.536 1.00 98.69 164 THR A O 1
ATOM 1275 N N . LEU A 1 165 ? -8.710 -8.720 6.190 1.00 98.62 165 LEU A N 1
ATOM 1276 C CA . LEU A 1 165 ? -8.271 -8.556 7.572 1.00 98.62 165 LEU A CA 1
ATOM 1277 C C . LEU A 1 165 ? -8.392 -7.102 8.017 1.00 98.62 165 LEU A C 1
ATOM 1279 O O . LEU A 1 165 ? -8.925 -6.858 9.090 1.00 98.62 165 LEU A O 1
ATOM 1283 N N . ALA A 1 166 ? -8.013 -6.138 7.173 1.00 98.50 166 ALA A N 1
ATOM 1284 C CA . ALA A 1 166 ? -8.229 -4.723 7.459 1.00 98.50 166 ALA A CA 1
ATOM 1285 C C . ALA A 1 166 ? -9.708 -4.441 7.757 1.00 98.50 166 ALA A C 1
ATOM 1287 O O . ALA A 1 166 ? -10.029 -3.861 8.791 1.00 98.50 166 ALA A O 1
ATOM 1288 N N . LYS A 1 167 ? -10.623 -4.900 6.891 1.00 97.75 167 LYS A N 1
ATOM 1289 C CA . LYS A 1 167 ? -12.063 -4.688 7.088 1.00 97.75 167 LYS A CA 1
ATOM 1290 C C . LYS A 1 167 ? -12.574 -5.350 8.369 1.00 97.75 167 LYS A C 1
ATOM 1292 O O . LYS A 1 167 ? -13.292 -4.706 9.127 1.00 97.75 167 LYS A O 1
ATOM 1297 N N . LEU A 1 168 ? -12.212 -6.612 8.605 1.00 97.12 168 LEU A N 1
ATOM 1298 C CA . LEU A 1 168 ? -12.662 -7.378 9.769 1.00 97.12 168 LEU A CA 1
ATOM 1299 C C . LEU A 1 168 ? -12.128 -6.803 11.079 1.00 97.12 168 LEU A C 1
ATOM 1301 O O . LEU A 1 168 ? -12.884 -6.728 12.037 1.00 97.12 168 LEU A O 1
ATOM 1305 N N . THR A 1 169 ? -10.878 -6.338 11.115 1.00 97.62 169 THR A N 1
ATOM 1306 C CA . THR A 1 169 ? -10.320 -5.657 12.290 1.00 97.62 169 THR A CA 1
ATOM 1307 C C . THR A 1 169 ? -11.112 -4.397 12.625 1.00 97.62 169 THR A C 1
ATOM 1309 O O . THR A 1 169 ? -11.441 -4.171 13.784 1.00 97.62 169 THR A O 1
ATOM 1312 N N . ILE A 1 170 ? -11.458 -3.586 11.618 1.00 96.44 170 ILE A N 1
ATOM 1313 C CA . ILE A 1 170 ? -12.262 -2.376 11.834 1.00 96.44 170 ILE A CA 1
ATOM 1314 C C . ILE A 1 170 ? -13.663 -2.732 12.327 1.00 96.44 170 ILE A C 1
ATOM 1316 O O . ILE A 1 170 ? -14.142 -2.111 13.267 1.00 96.44 170 ILE A O 1
ATOM 1320 N N . ILE A 1 171 ? -14.311 -3.727 11.717 1.00 94.31 171 ILE A N 1
ATOM 1321 C CA . ILE A 1 171 ? -15.629 -4.194 12.157 1.00 94.31 171 ILE A CA 1
ATOM 1322 C C . ILE A 1 171 ? -15.559 -4.691 13.601 1.00 94.31 171 ILE A C 1
ATOM 1324 O O . ILE A 1 171 ? -16.339 -4.214 14.409 1.00 94.31 171 ILE A O 1
ATOM 1328 N N . GLY A 1 172 ? -14.593 -5.549 13.938 1.00 92.69 172 GLY A N 1
ATOM 1329 C CA . GLY A 1 172 ? -14.424 -6.089 15.288 1.00 92.69 172 GLY A CA 1
ATOM 1330 C C . GLY A 1 172 ? -14.291 -4.993 16.342 1.00 92.69 172 GLY A C 1
ATOM 1331 O O . GLY A 1 172 ? -15.064 -4.965 17.284 1.00 92.69 172 GLY A O 1
ATOM 1332 N N . VAL A 1 173 ? -13.416 -4.007 16.130 1.00 92.75 173 VAL A N 1
ATOM 1333 C CA . VAL A 1 173 ? -13.252 -2.889 17.081 1.00 92.75 173 VAL A CA 1
ATOM 1334 C C . VAL A 1 173 ? -14.512 -2.019 17.188 1.00 92.75 173 VAL A C 1
ATOM 1336 O O . VAL A 1 173 ? -14.838 -1.509 18.257 1.00 92.75 173 VAL A O 1
ATOM 1339 N N . LEU A 1 174 ? -15.229 -1.800 16.083 1.00 89.94 174 LEU A N 1
ATOM 1340 C CA . LEU A 1 174 ? -16.451 -0.992 16.106 1.00 89.94 174 LEU A CA 1
ATOM 1341 C C . LEU A 1 174 ? -17.632 -1.745 16.737 1.00 89.94 174 LEU A C 1
ATOM 1343 O O . LEU A 1 174 ? -18.438 -1.118 17.423 1.00 89.94 174 LEU A O 1
ATOM 1347 N N . GLU A 1 175 ? -17.723 -3.057 16.519 1.00 82.56 175 GLU A N 1
ATOM 1348 C CA . GLU A 1 175 ? -18.767 -3.945 17.038 1.00 82.56 175 GLU A CA 1
ATOM 1349 C C . GLU A 1 175 ? -18.494 -4.436 18.463 1.00 82.56 175 GLU A C 1
ATOM 1351 O O . GLU A 1 175 ? -19.453 -4.707 19.168 1.00 82.56 175 GLU A O 1
ATOM 1356 N N . ASP A 1 176 ? -17.252 -4.457 18.955 1.00 63.09 176 ASP A N 1
ATOM 1357 C CA . ASP A 1 176 ? -16.933 -4.743 20.369 1.00 63.09 176 ASP A CA 1
ATOM 1358 C C . ASP A 1 176 ? -17.475 -3.660 21.331 1.00 63.09 176 ASP A C 1
ATOM 1360 O O . ASP A 1 176 ? -17.453 -3.815 22.551 1.00 63.09 176 ASP A O 1
ATOM 1364 N N . ASN A 1 177 ? -18.053 -2.581 20.787 1.00 58.41 177 ASN A N 1
ATOM 1365 C CA . ASN A 1 177 ? -18.909 -1.643 21.519 1.00 58.41 177 ASN A CA 1
ATOM 1366 C C . ASN A 1 177 ? -20.380 -2.106 21.629 1.00 58.41 177 ASN A C 1
ATOM 1368 O O . ASN A 1 177 ? -21.233 -1.340 22.086 1.00 58.41 177 ASN A O 1
ATOM 1372 N N . ILE A 1 178 ? -20.705 -3.322 21.185 1.00 50.19 178 ILE A N 1
ATOM 1373 C CA . ILE A 1 178 ? -22.024 -3.945 21.298 1.00 50.19 178 ILE A CA 1
ATOM 1374 C C . ILE A 1 178 ? -21.999 -4.888 22.502 1.00 50.19 178 ILE A C 1
ATOM 1376 O O . ILE A 1 178 ? -21.192 -5.809 22.594 1.00 50.19 178 ILE A O 1
ATOM 1380 N N . ASP A 1 179 ? -22.909 -4.646 23.441 1.00 47.91 179 ASP A N 1
ATOM 1381 C CA . ASP A 1 179 ? -23.081 -5.476 24.625 1.00 47.91 179 ASP A CA 1
ATOM 1382 C C . ASP A 1 179 ? -23.685 -6.842 24.251 1.00 47.91 179 ASP A C 1
ATOM 1384 O O . ASP A 1 179 ? -24.902 -6.992 24.108 1.00 47.91 179 ASP A O 1
ATOM 1388 N N . PHE A 1 180 ? -22.825 -7.854 24.110 1.00 55.53 180 PHE A N 1
ATOM 1389 C CA . PHE A 1 180 ? -23.218 -9.251 23.886 1.00 55.53 180 PHE A CA 1
ATOM 1390 C C . PHE A 1 180 ? -23.935 -9.894 25.088 1.00 55.53 180 PHE A C 1
ATOM 1392 O O . PHE A 1 180 ? -24.314 -11.063 25.012 1.00 55.53 180 PHE A O 1
ATOM 1399 N N . THR A 1 181 ? -24.095 -9.171 26.203 1.00 56.00 181 THR A N 1
ATOM 1400 C CA . THR A 1 181 ? -24.800 -9.640 27.405 1.00 56.00 181 THR A CA 1
ATOM 1401 C C . THR A 1 181 ? -26.227 -9.103 27.542 1.00 56.00 181 THR A C 1
ATOM 1403 O O . THR A 1 181 ? -26.868 -9.368 28.562 1.00 56.00 181 THR A O 1
ATOM 1406 N N . SER A 1 182 ? -26.740 -8.404 26.519 1.00 48.50 182 SER A N 1
ATOM 1407 C CA . SER A 1 182 ? -28.131 -7.922 26.462 1.00 48.50 182 SER A CA 1
ATOM 1408 C C . SER A 1 182 ? -29.136 -8.921 25.884 1.00 48.50 182 SER A C 1
ATOM 1410 O O . SER A 1 182 ? -28.795 -9.654 24.927 1.00 48.50 182 SER A O 1
#

Radius of gyration: 16.49 Å; chains: 1; bounding box: 45×28×49 Å

Sequence (182 aa):
MAPSLLTLGCDPELVCRLNGRFTSASDYFRPKSSMGLDGNDSIAEIRPGLSESPIDLTAKIKTVLEYGNEKHPELEFISGHYADGYPIGGHIHISVKPTTELIDSLDTVLYSLSDCIDDPKQRDQRHKSGYGTRKAHSSKYYGFEYRTPGSWLLSPSTSIVTLTLAKLTIIGVLEDNIDFTS

Foldseek 3Di:
DPPDQKKKWKKWKWFKDFPPHGDACLVQADDPDQFHADPVSRITIHTLDMDSALLVNLVSSVVSVVVSCVRCVRMDIHFAQDDPLDGIWTKMDIQAADDPQLLVLLCVFQVVVLCPPGDPVSNVSNVVVVFQDRSDKAADPRHIIRTNHGRQVPDSVSSSVNSVSSSVSVCCVVCVVPPPPD

pLDDT: mean 93.46, std 11.55, range [32.56, 98.69]